Protein AF-A0A7S0A8T2-F1 (afdb_monomer_lite)

Secondary structure (DSSP, 8-state):
-HHHHHHHHTTS-HHHHHHHHHHTT------TTHHHHHHHHHHHHHHHHHHHHHTT--GGG-S-HHHHHHHHHHHHHHHHS-HHHHHHHHHHTT--THHHHT-SSHHHHHHHHHHHHHHHHHS-HHHHHHHHHHTT----

Radius of gyration: 18.21 Å; chains: 1; bounding box: 38×43×50 Å

Organism: NCBI:txid73915

Foldseek 3Di:
DVVVVLVVLVPDDLVVLVVLLVVLVHDDDDDDDVSSVQSSLSNVCSVCCVVCVVVVQNSVQFPGSVLSVQLVVQLVVLVPDDLVRLLVVCVVVVHDSVVQPPDDVSSVVSSVVVSVVSNLVRGDPVVVVVVCVVVVHDPD

pLDDT: mean 74.33, std 10.38, range [43.88, 91.62]

Structure (mmCIF, N/CA/C/O backbone):
data_AF-A0A7S0A8T2-F1
#
_entry.id   AF-A0A7S0A8T2-F1
#
loop_
_atom_site.group_PDB
_atom_site.id
_atom_site.type_symbol
_atom_site.label_atom_id
_atom_site.label_alt_id
_atom_site.label_comp_id
_atom_site.label_asym_id
_atom_site.label_entity_id
_atom_site.label_seq_id
_atom_site.pdbx_PDB_ins_code
_atom_site.Cartn_x
_atom_site.Cartn_y
_atom_site.Cartn_z
_atom_site.occupancy
_atom_site.B_iso_or_equiv
_atom_site.auth_seq_id
_atom_site.auth_comp_id
_atom_site.auth_asym_id
_atom_site.auth_atom_id
_atom_site.pdbx_PDB_model_num
ATOM 1 N N . ARG A 1 1 ? 9.806 21.020 -9.531 1.00 60.59 1 ARG A N 1
ATOM 2 C CA . ARG A 1 1 ? 10.912 20.295 -10.219 1.00 60.59 1 ARG A CA 1
ATOM 3 C C . ARG A 1 1 ? 10.443 19.027 -10.943 1.00 60.59 1 ARG A C 1
ATOM 5 O O . ARG A 1 1 ? 10.815 18.863 -12.094 1.00 60.59 1 ARG A O 1
ATOM 12 N N . ARG A 1 2 ? 9.589 18.187 -10.337 1.00 62.91 2 ARG A N 1
ATOM 13 C CA . ARG A 1 2 ? 9.188 16.876 -10.888 1.00 62.91 2 ARG A CA 1
ATOM 14 C C . ARG A 1 2 ? 8.528 16.909 -12.282 1.00 62.91 2 ARG A C 1
ATOM 16 O O . ARG A 1 2 ? 8.882 16.116 -13.140 1.00 62.91 2 ARG A O 1
ATOM 23 N N . LEU A 1 3 ? 7.669 17.894 -12.554 1.00 63.53 3 LEU A N 1
ATOM 24 C CA . LEU A 1 3 ? 7.005 18.046 -13.862 1.00 63.53 3 LEU A CA 1
ATOM 25 C C . LEU A 1 3 ? 7.972 18.328 -15.030 1.00 63.53 3 LEU A C 1
ATOM 27 O O . LEU A 1 3 ? 7.694 17.930 -16.157 1.00 63.53 3 LEU A O 1
ATOM 31 N N . ARG A 1 4 ? 9.122 18.973 -14.771 1.00 70.38 4 ARG A N 1
ATOM 32 C CA . ARG A 1 4 ? 10.144 19.231 -15.804 1.00 70.38 4 ARG A CA 1
ATOM 33 C C . ARG A 1 4 ? 10.878 17.950 -16.214 1.00 70.38 4 ARG A C 1
ATOM 35 O O . ARG A 1 4 ? 11.167 17.786 -17.390 1.00 70.38 4 ARG A O 1
ATOM 42 N N . LEU A 1 5 ? 11.119 17.038 -15.268 1.00 68.06 5 LEU A N 1
ATOM 43 C CA . LEU A 1 5 ? 11.711 15.721 -15.541 1.00 68.06 5 LEU A CA 1
ATOM 44 C C . LEU A 1 5 ? 10.774 14.857 -16.390 1.00 68.06 5 LEU A C 1
ATOM 46 O O . LEU A 1 5 ? 11.196 14.308 -17.399 1.00 68.06 5 LEU A O 1
ATOM 50 N N . VAL A 1 6 ? 9.478 14.840 -16.063 1.00 69.81 6 VAL A N 1
ATOM 51 C CA . VAL A 1 6 ? 8.470 14.123 -16.864 1.00 69.81 6 VAL A CA 1
ATOM 52 C C . VAL A 1 6 ? 8.398 14.664 -18.295 1.00 69.81 6 VAL A C 1
ATOM 54 O O . VAL A 1 6 ? 8.287 13.888 -19.242 1.00 69.81 6 VAL A O 1
ATOM 57 N N . ALA A 1 7 ? 8.488 15.986 -18.473 1.00 73.31 7 ALA A N 1
ATOM 58 C CA . ALA A 1 7 ? 8.546 16.594 -19.800 1.00 73.31 7 ALA A CA 1
ATOM 59 C C . ALA A 1 7 ? 9.817 16.190 -20.567 1.00 73.31 7 ALA A C 1
ATOM 61 O O . ALA A 1 7 ? 9.732 15.869 -21.747 1.00 73.31 7 ALA A O 1
ATOM 62 N N . LEU A 1 8 ? 10.972 16.133 -19.898 1.00 77.25 8 LEU A N 1
ATOM 63 C CA . LEU A 1 8 ? 12.235 15.695 -20.495 1.00 77.25 8 LEU A CA 1
ATOM 64 C C . LEU A 1 8 ? 12.162 14.230 -20.964 1.00 77.25 8 LEU A C 1
ATOM 66 O O . LEU A 1 8 ? 12.476 13.918 -22.111 1.00 77.25 8 LEU A O 1
ATOM 70 N N . TRP A 1 9 ? 11.648 13.338 -20.116 1.00 75.50 9 TRP A N 1
ATOM 71 C CA . TRP A 1 9 ? 11.488 11.912 -20.416 1.00 75.50 9 TRP A CA 1
ATOM 72 C C . TRP A 1 9 ? 10.547 11.634 -21.591 1.00 75.50 9 TRP A C 1
ATOM 74 O O . TRP A 1 9 ? 10.774 10.694 -22.354 1.00 75.50 9 TRP A O 1
ATOM 84 N N . ARG A 1 10 ? 9.541 12.490 -21.817 1.00 73.56 10 ARG A N 1
ATOM 85 C CA . ARG A 1 10 ? 8.661 12.403 -22.996 1.00 73.56 10 ARG A CA 1
ATOM 86 C C . ARG A 1 10 ? 9.390 12.596 -24.321 1.00 73.56 10 ARG A C 1
ATOM 88 O O . ARG A 1 10 ? 8.862 12.138 -25.330 1.00 73.56 10 ARG A O 1
ATOM 95 N N . HIS A 1 11 ? 10.588 13.174 -24.323 1.00 77.81 11 HIS A N 1
ATOM 96 C CA . HIS A 1 11 ? 11.404 13.362 -25.523 1.00 77.81 11 HIS A CA 1
ATOM 97 C C . HIS A 1 11 ? 12.615 12.419 -25.603 1.00 77.81 11 HIS A C 1
ATOM 99 O O . HIS A 1 11 ? 13.227 12.317 -26.663 1.00 77.81 11 HIS A O 1
ATOM 105 N N . LEU A 1 12 ? 12.941 11.679 -24.536 1.00 75.81 12 LEU A N 1
ATOM 106 C CA . LEU A 1 12 ? 14.077 10.754 -24.537 1.00 75.81 12 LEU A CA 1
ATOM 107 C C . LEU A 1 12 ? 13.793 9.474 -25.336 1.00 75.81 12 LEU A C 1
ATOM 109 O O . LEU A 1 12 ? 12.664 8.975 -25.320 1.00 75.81 12 LEU A O 1
ATOM 113 N N . PRO A 1 13 ? 14.792 8.888 -26.014 1.00 77.31 13 PRO A N 1
ATOM 114 C CA . PRO A 1 13 ? 14.666 7.560 -26.598 1.00 77.31 13 PRO A CA 1
ATOM 115 C C . PRO A 1 13 ? 14.669 6.468 -25.505 1.00 77.31 13 PRO A C 1
ATOM 117 O O . PRO A 1 13 ? 15.215 6.678 -24.420 1.00 77.31 13 PRO A O 1
ATOM 120 N N . PRO A 1 14 ? 14.112 5.269 -25.773 1.00 69.31 14 PRO A N 1
ATOM 121 C CA . PRO A 1 14 ? 13.972 4.206 -24.770 1.00 69.31 14 PRO A CA 1
ATOM 122 C C . PRO A 1 14 ? 15.273 3.801 -24.062 1.00 69.31 14 PRO A C 1
ATOM 124 O O . PRO A 1 14 ? 15.242 3.485 -22.879 1.00 69.31 14 PRO A O 1
ATOM 127 N N . LYS A 1 15 ? 16.421 3.846 -24.752 1.00 74.06 15 LYS A N 1
ATOM 128 C CA . LYS A 1 15 ? 17.735 3.538 -24.158 1.00 74.06 15 LYS A CA 1
ATOM 129 C C . LYS A 1 15 ? 18.123 4.505 -23.032 1.00 74.06 15 LYS A C 1
ATOM 131 O O . LYS A 1 15 ? 18.647 4.063 -22.016 1.00 74.06 15 LYS A O 1
ATOM 136 N N . GLU A 1 16 ? 17.828 5.793 -23.189 1.00 76.69 16 GLU A N 1
ATOM 137 C CA . GLU A 1 16 ? 18.117 6.810 -22.168 1.00 76.69 16 GLU A CA 1
ATOM 138 C C . GLU A 1 16 ? 17.147 6.688 -20.986 1.00 76.69 16 GLU A C 1
ATOM 140 O O . GLU A 1 16 ? 17.560 6.758 -19.835 1.00 76.69 16 GLU A O 1
ATOM 145 N N . LEU A 1 17 ? 15.872 6.370 -21.246 1.00 73.56 17 LEU A N 1
ATOM 146 C CA . LEU A 1 17 ? 14.905 6.070 -20.180 1.00 73.56 17 LEU A CA 1
ATOM 147 C C . LEU A 1 17 ? 15.306 4.842 -19.349 1.00 73.56 17 LEU A C 1
ATOM 149 O O . LEU A 1 17 ? 15.113 4.832 -18.138 1.00 73.56 17 LEU A O 1
ATOM 153 N N . GLN A 1 18 ? 15.890 3.812 -19.972 1.00 70.75 18 GLN A N 1
ATOM 154 C CA . GLN A 1 18 ? 16.422 2.657 -19.238 1.00 70.75 18 GLN A CA 1
ATOM 155 C C . GLN A 1 18 ? 17.584 3.037 -18.321 1.00 70.75 18 GLN A C 1
ATOM 157 O O . GLN A 1 18 ? 17.698 2.480 -17.231 1.00 70.75 18 GLN A O 1
ATOM 162 N N . LYS A 1 19 ? 18.453 3.954 -18.761 1.00 74.12 19 LYS A N 1
ATOM 163 C CA . LYS A 1 19 ? 19.573 4.440 -17.952 1.00 74.12 19 LYS A CA 1
ATOM 164 C C . LYS A 1 19 ? 19.061 5.185 -16.721 1.00 74.12 19 LYS A C 1
ATOM 166 O O . LYS A 1 19 ? 19.464 4.848 -15.614 1.00 74.12 19 LYS A O 1
ATOM 171 N N . GLU A 1 20 ? 18.099 6.081 -16.913 1.00 74.62 20 GLU A N 1
ATOM 172 C CA . GLU A 1 20 ? 17.416 6.771 -15.816 1.00 74.62 20 GLU A CA 1
ATOM 173 C C . GLU A 1 20 ? 16.773 5.754 -14.853 1.00 74.62 20 GLU A C 1
ATOM 175 O O . GLU A 1 20 ? 17.000 5.817 -13.652 1.00 74.62 20 GLU A O 1
ATOM 180 N N . CYS A 1 21 ? 16.053 4.734 -15.345 1.00 68.19 21 CYS A N 1
ATOM 181 C CA . CYS A 1 21 ? 15.461 3.711 -14.469 1.00 68.19 21 CYS A CA 1
ATOM 182 C C . CYS A 1 21 ? 16.491 2.969 -13.608 1.00 68.19 21 CYS A C 1
ATOM 184 O O . CYS A 1 21 ? 16.172 2.605 -12.479 1.00 68.19 21 CYS A O 1
ATOM 186 N N . ARG A 1 22 ? 17.706 2.742 -14.122 1.00 68.88 22 ARG A N 1
ATOM 187 C CA . ARG A 1 22 ? 18.798 2.133 -13.348 1.00 68.88 22 ARG A CA 1
ATOM 188 C C . ARG A 1 22 ? 19.331 3.075 -12.275 1.00 68.88 22 ARG A C 1
ATOM 190 O O . ARG A 1 22 ? 19.636 2.614 -11.185 1.00 68.88 22 ARG A O 1
ATOM 197 N N . GLU A 1 23 ? 19.413 4.371 -12.561 1.00 71.38 23 GLU A N 1
ATOM 198 C CA . GLU A 1 23 ? 19.798 5.383 -11.568 1.00 71.38 23 GLU A CA 1
ATOM 199 C C . GLU A 1 23 ? 18.755 5.510 -10.443 1.00 71.38 23 GLU A C 1
ATOM 201 O O . GLU A 1 23 ? 19.112 5.783 -9.301 1.00 71.38 23 GLU A O 1
ATOM 206 N N . PHE A 1 24 ? 17.482 5.224 -10.738 1.00 63.38 24 PHE A N 1
ATOM 207 C CA . PHE A 1 24 ? 16.398 5.130 -9.751 1.00 63.38 24 PHE A CA 1
ATOM 208 C C . PHE A 1 24 ? 16.220 3.726 -9.128 1.00 63.38 24 PHE A C 1
ATOM 210 O O . PHE A 1 24 ? 15.233 3.505 -8.427 1.00 63.38 24 PHE A O 1
ATOM 217 N N . ASP A 1 25 ? 17.152 2.791 -9.360 1.00 60.81 25 ASP A N 1
ATOM 218 C CA . ASP A 1 25 ? 17.150 1.414 -8.829 1.00 60.81 25 ASP A CA 1
ATOM 219 C C . ASP A 1 25 ? 15.883 0.599 -9.168 1.00 60.81 25 ASP A C 1
ATOM 221 O O . ASP A 1 25 ? 15.332 -0.142 -8.353 1.00 60.81 25 ASP A O 1
ATOM 225 N N . VAL A 1 26 ? 15.374 0.748 -10.396 1.00 56.97 26 VAL A N 1
ATOM 226 C CA . VAL A 1 26 ? 14.177 0.035 -10.858 1.00 56.97 26 VAL A CA 1
ATOM 227 C C . VAL A 1 26 ? 14.546 -1.121 -11.797 1.00 56.97 26 VAL A C 1
ATOM 229 O O . VAL A 1 26 ? 15.056 -0.903 -12.896 1.00 56.97 26 VAL A O 1
ATOM 232 N N . ALA A 1 27 ? 14.246 -2.364 -11.398 1.00 53.06 27 ALA A N 1
ATOM 233 C CA . ALA A 1 27 ? 14.530 -3.578 -12.176 1.00 53.06 27 ALA A CA 1
ATOM 234 C C . ALA A 1 27 ? 13.762 -3.618 -13.515 1.00 53.06 27 ALA A C 1
ATOM 236 O O . ALA A 1 27 ? 12.559 -3.378 -13.541 1.00 53.06 27 ALA A O 1
ATOM 237 N N . LEU A 1 28 ? 14.427 -3.946 -14.630 1.00 54.69 28 LEU A N 1
ATOM 238 C CA . LEU A 1 28 ? 13.845 -3.882 -15.981 1.00 54.69 28 LEU A CA 1
ATOM 239 C C . LEU A 1 28 ? 13.663 -5.270 -16.617 1.00 54.69 28 LEU A C 1
ATOM 241 O O . LEU A 1 28 ? 14.642 -5.987 -16.810 1.00 54.69 28 LEU A O 1
ATOM 245 N N . GLY A 1 29 ? 12.429 -5.601 -17.019 1.00 49.34 29 GLY A N 1
ATOM 246 C CA . GLY A 1 29 ? 12.093 -6.681 -17.962 1.00 49.34 29 GLY A CA 1
ATOM 247 C C . GLY A 1 29 ? 11.670 -6.097 -19.324 1.00 49.34 29 GLY A C 1
ATOM 248 O O . GLY A 1 29 ? 11.023 -5.061 -19.372 1.00 49.34 29 GLY A O 1
ATOM 249 N N . LEU A 1 30 ? 12.112 -6.688 -20.439 1.00 50.66 30 LEU A N 1
ATOM 250 C CA . LEU A 1 30 ? 12.050 -6.172 -21.834 1.00 50.66 30 LEU A CA 1
ATOM 251 C C . LEU A 1 30 ? 10.605 -6.243 -22.439 1.00 50.66 30 LEU A C 1
ATOM 253 O O . LEU A 1 30 ? 9.852 -7.102 -22.004 1.00 50.66 30 LEU A O 1
ATOM 257 N N . THR A 1 31 ? 10.087 -5.454 -23.417 1.00 46.75 31 THR A N 1
ATOM 258 C CA . THR A 1 31 ? 10.480 -5.210 -24.840 1.00 46.75 31 THR A CA 1
ATOM 259 C C . THR A 1 31 ? 9.645 -4.090 -25.564 1.00 46.75 31 THR A C 1
ATOM 261 O O . THR A 1 31 ? 8.461 -3.884 -25.313 1.00 46.75 31 THR A O 1
ATOM 264 N N . SER A 1 32 ? 10.326 -3.355 -26.459 1.00 57.41 32 SER A N 1
ATOM 265 C CA . SER A 1 32 ? 10.027 -2.495 -27.645 1.00 57.41 32 SER A CA 1
ATOM 266 C C . SER A 1 32 ? 8.879 -1.466 -27.815 1.00 57.41 32 SER A C 1
ATOM 268 O O . SER A 1 32 ? 9.079 -0.587 -28.649 1.00 57.41 32 SER A O 1
ATOM 270 N N . ASN A 1 33 ? 7.763 -1.411 -27.078 1.00 53.09 33 ASN A N 1
ATOM 271 C CA . ASN A 1 33 ? 6.873 -0.210 -27.152 1.00 53.09 33 ASN A CA 1
ATOM 272 C C . ASN A 1 33 ? 6.023 0.012 -25.897 1.00 53.09 33 ASN A C 1
ATOM 274 O O . ASN A 1 33 ? 5.969 1.128 -25.376 1.00 53.09 33 ASN A O 1
ATOM 278 N N . SER A 1 34 ? 5.485 -1.069 -25.328 1.00 56.78 34 SER A N 1
ATOM 279 C CA . SER A 1 34 ? 5.053 -1.109 -23.921 1.00 56.78 34 SER A CA 1
ATOM 280 C C . SER A 1 34 ? 6.182 -0.672 -22.980 1.00 56.78 34 SER A C 1
ATOM 282 O O . SER A 1 34 ? 5.938 -0.027 -21.967 1.00 56.78 34 SER A O 1
ATOM 284 N N . GLN A 1 35 ? 7.431 -0.906 -23.390 1.00 63.91 35 GLN A N 1
ATOM 285 C CA . GLN A 1 35 ? 8.643 -0.545 -22.668 1.00 63.91 35 GLN A CA 1
ATOM 286 C C . GLN A 1 35 ? 8.773 0.953 -22.365 1.00 63.91 35 GLN A C 1
ATOM 288 O O . GLN A 1 35 ? 9.209 1.304 -21.278 1.00 63.91 35 GLN A O 1
ATOM 293 N N . ARG A 1 36 ? 8.404 1.866 -23.278 1.00 65.81 36 ARG A N 1
ATOM 294 C CA . ARG A 1 36 ? 8.534 3.316 -23.014 1.00 65.81 36 ARG A CA 1
ATOM 295 C C . ARG A 1 36 ? 7.562 3.760 -21.924 1.00 65.81 36 ARG A C 1
ATOM 297 O O . ARG A 1 36 ? 7.956 4.480 -21.010 1.00 65.81 36 ARG A O 1
ATOM 304 N N . GLN A 1 37 ? 6.310 3.325 -22.043 1.00 67.25 37 GLN A N 1
ATOM 305 C CA . GLN A 1 37 ? 5.262 3.638 -21.079 1.00 67.25 37 GLN A CA 1
ATOM 306 C C . GLN A 1 37 ? 5.587 3.019 -19.716 1.00 67.25 37 GLN A C 1
ATOM 308 O O . GLN A 1 37 ? 5.519 3.709 -18.706 1.00 67.25 37 GLN A O 1
ATOM 313 N N . GLU A 1 38 ? 6.045 1.767 -19.697 1.00 66.88 38 GLU A N 1
ATOM 314 C CA . GLU A 1 38 ? 6.464 1.079 -18.478 1.00 66.88 38 GLU A CA 1
ATOM 315 C C . GLU A 1 38 ? 7.680 1.750 -17.818 1.00 66.88 38 GLU A C 1
ATOM 317 O O . GLU A 1 38 ? 7.692 1.935 -16.605 1.00 66.88 38 GLU A O 1
ATOM 322 N N . LEU A 1 39 ? 8.684 2.176 -18.593 1.00 68.50 39 LEU A N 1
ATOM 323 C CA . LEU A 1 39 ? 9.837 2.925 -18.078 1.00 68.50 39 LEU A CA 1
ATOM 324 C C . LEU A 1 39 ? 9.409 4.271 -17.485 1.00 68.50 39 LEU A C 1
ATOM 326 O O . LEU A 1 39 ? 9.846 4.631 -16.398 1.00 68.50 39 LEU A O 1
ATOM 330 N N . MET A 1 40 ? 8.516 5.002 -18.157 1.00 70.38 40 MET A N 1
ATOM 331 C CA . MET A 1 40 ? 7.970 6.254 -17.628 1.00 70.38 40 MET A CA 1
ATOM 332 C C . MET A 1 40 ? 7.182 6.036 -16.334 1.00 70.38 40 MET A C 1
ATOM 334 O O . MET A 1 40 ? 7.337 6.798 -15.383 1.00 70.38 40 MET A O 1
ATOM 338 N N . GLU A 1 41 ? 6.356 4.996 -16.284 1.00 69.56 41 GLU A N 1
ATOM 339 C CA . GLU A 1 41 ? 5.614 4.596 -15.093 1.00 69.56 41 GLU A CA 1
ATOM 340 C C . GLU A 1 41 ? 6.570 4.242 -13.943 1.00 69.56 41 GLU A C 1
ATOM 342 O O . GLU A 1 41 ? 6.425 4.749 -12.831 1.00 69.56 41 GLU A O 1
ATOM 347 N N . ARG A 1 42 ? 7.618 3.466 -14.223 1.00 69.25 42 ARG A N 1
ATOM 348 C CA . ARG A 1 42 ? 8.672 3.097 -13.267 1.00 69.25 42 ARG A CA 1
ATOM 349 C C . ARG A 1 42 ? 9.435 4.306 -12.736 1.00 69.25 42 ARG A C 1
ATOM 351 O O . ARG A 1 42 ? 9.675 4.394 -11.536 1.00 69.25 42 ARG A O 1
ATOM 358 N N . LEU A 1 43 ? 9.764 5.259 -13.599 1.00 72.31 43 LEU A N 1
ATOM 359 C CA . LEU A 1 43 ? 10.416 6.507 -13.212 1.00 72.31 43 LEU A CA 1
ATOM 360 C C . LEU A 1 43 ? 9.509 7.395 -12.350 1.00 72.31 43 LEU A C 1
ATOM 362 O O . LEU A 1 43 ? 9.960 7.959 -11.355 1.00 72.31 43 LEU A O 1
ATOM 366 N N . LEU A 1 44 ? 8.217 7.485 -12.683 1.00 71.00 44 LEU A N 1
ATOM 367 C CA . LEU A 1 44 ? 7.227 8.192 -11.865 1.00 71.00 44 LEU A CA 1
ATOM 368 C C . LEU A 1 44 ? 7.108 7.576 -10.469 1.00 71.00 44 LEU A C 1
ATOM 370 O O . LEU A 1 44 ? 7.024 8.318 -9.489 1.00 71.00 44 LEU A O 1
ATOM 374 N N . VAL A 1 45 ? 7.145 6.244 -10.378 1.00 67.69 45 VAL A N 1
ATOM 375 C CA . VAL A 1 45 ? 7.208 5.530 -9.099 1.00 67.69 45 VAL A CA 1
ATOM 376 C C . VAL A 1 45 ? 8.500 5.864 -8.375 1.00 67.69 45 VAL A C 1
ATOM 378 O O . VAL A 1 45 ? 8.418 6.400 -7.280 1.00 67.69 45 VAL A O 1
ATOM 381 N N . GLY A 1 46 ? 9.675 5.663 -8.979 1.00 68.06 46 GLY A N 1
ATOM 382 C CA . GLY A 1 46 ? 10.973 5.947 -8.350 1.00 68.06 46 GLY A CA 1
ATOM 383 C C . GLY A 1 46 ? 11.093 7.374 -7.798 1.00 68.06 46 GLY A C 1
ATOM 384 O O . GLY A 1 46 ? 11.550 7.571 -6.676 1.00 68.06 46 GLY A O 1
ATOM 385 N N . MET A 1 47 ? 10.573 8.375 -8.516 1.00 71.56 47 MET A N 1
ATOM 386 C CA . MET A 1 47 ? 10.517 9.768 -8.042 1.00 71.56 47 MET A CA 1
ATOM 387 C C . MET A 1 47 ? 9.608 10.001 -6.831 1.00 71.56 47 MET A C 1
ATOM 389 O O . MET A 1 47 ? 9.754 11.015 -6.135 1.00 71.56 47 MET A O 1
ATOM 393 N N . CYS A 1 48 ? 8.612 9.139 -6.647 1.00 69.06 48 CYS A N 1
ATOM 394 C CA . CYS A 1 48 ? 7.600 9.259 -5.608 1.00 69.06 48 CYS A CA 1
ATOM 395 C C . CYS A 1 48 ? 7.778 8.234 -4.482 1.00 69.06 48 CYS A C 1
ATOM 397 O O . CYS A 1 48 ? 7.193 8.443 -3.425 1.00 69.06 48 CYS A O 1
ATOM 399 N N . VAL A 1 49 ? 8.610 7.198 -4.663 1.00 69.81 49 VAL A N 1
ATOM 400 C CA . VAL A 1 49 ? 8.850 6.106 -3.704 1.00 69.81 49 VAL A CA 1
ATOM 401 C C . VAL A 1 49 ? 9.201 6.651 -2.329 1.00 69.81 49 VAL A C 1
ATOM 403 O O . VAL A 1 49 ? 8.553 6.274 -1.366 1.00 69.81 49 VAL A O 1
ATOM 406 N N . GLU A 1 50 ? 10.135 7.596 -2.216 1.00 67.50 50 GLU A N 1
ATOM 407 C CA . GLU A 1 50 ? 10.494 8.160 -0.905 1.00 67.50 50 GLU A CA 1
ATOM 408 C C . GLU A 1 50 ? 9.339 8.917 -0.237 1.00 67.50 50 GLU A C 1
ATOM 410 O O . GLU A 1 50 ? 9.205 8.904 0.984 1.00 67.50 50 GLU A O 1
ATOM 415 N N . SER A 1 51 ? 8.508 9.608 -1.024 1.00 67.12 51 SER A N 1
ATOM 416 C CA . SER A 1 51 ? 7.332 10.308 -0.498 1.00 67.12 51 SER A CA 1
ATOM 417 C C . SER A 1 51 ? 6.261 9.308 -0.052 1.00 67.12 51 SER A C 1
ATOM 419 O O . SER A 1 51 ? 5.670 9.481 1.004 1.00 67.12 51 SER A O 1
ATOM 421 N N . TRP A 1 52 ? 6.066 8.235 -0.815 1.00 69.94 52 TRP A N 1
ATOM 422 C CA . TRP A 1 52 ? 5.109 7.176 -0.511 1.00 69.94 52 TRP A CA 1
ATOM 423 C C . TRP A 1 52 ? 5.536 6.330 0.688 1.00 69.94 52 TRP A C 1
ATOM 425 O O . TRP A 1 52 ? 4.718 6.066 1.565 1.00 69.94 52 TRP A O 1
ATOM 435 N N . GLU A 1 53 ? 6.817 5.982 0.797 1.00 71.94 53 GLU A N 1
ATOM 436 C CA . GLU A 1 53 ? 7.338 5.237 1.946 1.00 71.94 53 GLU A CA 1
ATOM 437 C C . GLU A 1 53 ? 7.210 6.043 3.244 1.00 71.94 53 GLU A C 1
ATOM 439 O O . GLU A 1 53 ? 6.835 5.478 4.270 1.00 71.94 53 GLU A O 1
ATOM 444 N N . LYS A 1 54 ? 7.400 7.371 3.194 1.00 68.69 54 LYS A N 1
ATOM 445 C CA . LYS A 1 54 ? 7.124 8.267 4.334 1.00 68.69 54 LYS A CA 1
ATOM 446 C C . LYS A 1 54 ? 5.649 8.300 4.743 1.00 68.69 54 LYS A C 1
ATOM 448 O O . LYS A 1 54 ? 5.355 8.529 5.910 1.00 68.69 54 LYS A O 1
ATOM 453 N N . GLU A 1 55 ? 4.737 8.047 3.811 1.00 63.16 55 GLU A N 1
ATOM 454 C CA . GLU A 1 55 ? 3.291 7.955 4.057 1.00 63.16 55 GLU A CA 1
ATOM 455 C C . GLU A 1 55 ? 2.828 6.515 4.380 1.00 63.16 55 GLU A C 1
ATOM 457 O O . GLU A 1 55 ? 1.627 6.247 4.467 1.00 63.16 55 GLU A O 1
ATOM 462 N N . GLY A 1 56 ? 3.767 5.578 4.578 1.00 64.25 56 GLY A N 1
ATOM 463 C CA . GLY A 1 56 ? 3.495 4.181 4.949 1.00 64.25 56 GLY A CA 1
ATOM 464 C C . GLY A 1 56 ? 3.180 3.250 3.771 1.00 64.25 56 GLY A C 1
ATOM 465 O O . GLY A 1 56 ? 2.863 2.070 3.964 1.00 64.25 56 GLY A O 1
ATOM 466 N N . ILE A 1 57 ? 3.288 3.753 2.542 1.00 67.06 57 ILE A N 1
ATOM 467 C CA . ILE A 1 57 ? 3.090 3.008 1.301 1.00 67.06 57 ILE A CA 1
ATOM 468 C C . ILE A 1 57 ? 4.442 2.398 0.917 1.00 67.06 57 ILE A C 1
ATOM 470 O O . ILE A 1 57 ? 5.309 3.078 0.373 1.00 67.06 57 ILE A O 1
ATOM 474 N N . ALA A 1 58 ? 4.630 1.107 1.206 1.00 69.31 58 ALA A N 1
ATOM 475 C CA . ALA A 1 58 ? 5.866 0.369 0.921 1.00 69.31 58 ALA A CA 1
ATOM 476 C C . ALA A 1 58 ? 6.035 0.090 -0.587 1.00 69.31 58 ALA A C 1
ATOM 478 O O . ALA A 1 58 ? 5.998 -1.054 -1.037 1.00 69.31 58 ALA A O 1
ATOM 479 N N . ALA A 1 59 ? 6.190 1.151 -1.379 1.00 67.12 59 ALA A N 1
ATOM 480 C CA . ALA A 1 59 ? 6.174 1.113 -2.837 1.00 67.12 59 ALA A CA 1
ATOM 481 C C . ALA A 1 59 ? 7.264 0.210 -3.438 1.00 67.12 59 ALA A C 1
ATOM 483 O O . ALA A 1 59 ? 7.041 -0.373 -4.495 1.00 67.12 59 ALA A O 1
ATOM 484 N N . ARG A 1 60 ? 8.401 0.026 -2.748 1.00 67.81 60 ARG A N 1
ATOM 485 C CA . ARG A 1 60 ? 9.475 -0.898 -3.161 1.00 67.81 60 ARG A CA 1
ATOM 486 C C . ARG A 1 60 ? 9.103 -2.378 -3.054 1.00 67.81 60 ARG A C 1
ATOM 488 O O . ARG A 1 60 ? 9.733 -3.204 -3.702 1.00 67.81 60 ARG A O 1
ATOM 495 N N . ARG A 1 61 ? 8.109 -2.721 -2.228 1.00 70.38 61 ARG A N 1
ATOM 496 C CA . ARG A 1 61 ? 7.653 -4.107 -2.012 1.00 70.38 61 ARG A CA 1
ATOM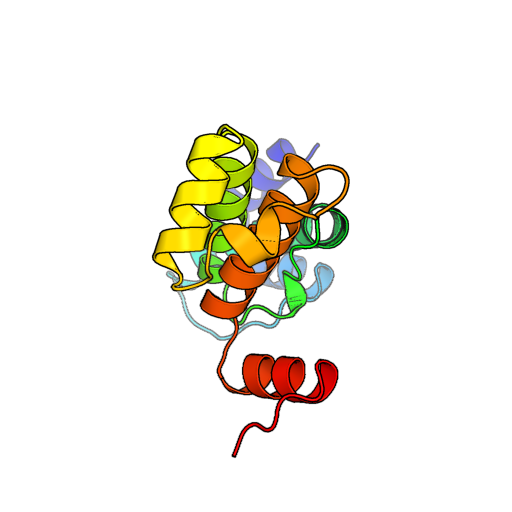 497 C C . ARG A 1 61 ? 6.548 -4.525 -2.983 1.00 70.38 61 ARG A C 1
ATOM 499 O O . ARG A 1 61 ? 6.132 -5.678 -2.969 1.00 70.38 61 ARG A O 1
ATOM 506 N N . LEU A 1 62 ? 6.052 -3.600 -3.803 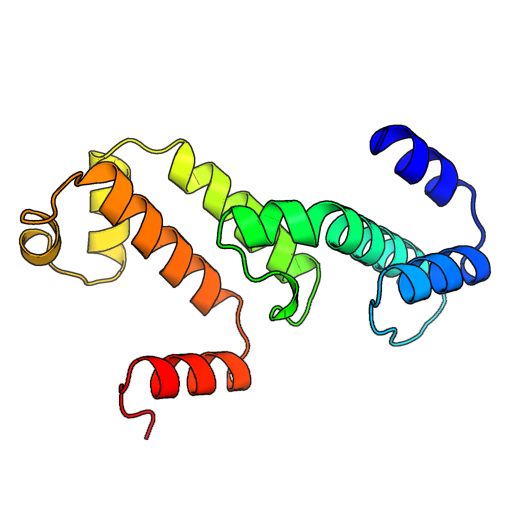1.00 71.38 62 LEU A N 1
ATOM 507 C CA . LEU A 1 62 ? 4.998 -3.876 -4.771 1.00 71.38 62 LEU A CA 1
ATOM 508 C C . LEU A 1 62 ? 5.608 -4.381 -6.079 1.00 71.38 62 LEU A C 1
ATOM 510 O O . LEU A 1 62 ? 6.566 -3.810 -6.594 1.00 71.38 62 LEU A O 1
ATOM 514 N N . GLU A 1 63 ? 5.020 -5.432 -6.648 1.00 66.38 63 GLU A N 1
ATOM 515 C CA . GLU A 1 63 ? 5.552 -6.093 -7.850 1.00 66.38 63 GLU A CA 1
ATOM 516 C C . GLU A 1 63 ? 5.345 -5.288 -9.140 1.00 66.38 63 GLU A C 1
ATOM 518 O O . GLU A 1 63 ? 5.940 -5.594 -10.173 1.00 66.38 63 GLU A O 1
ATOM 523 N N . SER A 1 64 ? 4.502 -4.251 -9.108 1.00 70.62 64 SER A N 1
ATOM 524 C CA . SER A 1 64 ? 4.235 -3.420 -10.280 1.00 70.62 64 SER A CA 1
ATOM 525 C C . SER A 1 64 ? 3.951 -1.964 -9.932 1.00 70.62 64 SER A C 1
ATOM 527 O O . SER A 1 64 ? 3.405 -1.629 -8.879 1.00 70.62 64 SER A O 1
ATOM 529 N N . VAL A 1 65 ? 4.244 -1.085 -10.890 1.00 69.56 65 VAL A N 1
ATOM 530 C CA . VAL A 1 65 ? 3.862 0.331 -10.829 1.00 69.56 65 VAL A CA 1
ATOM 531 C C . VAL A 1 65 ? 2.347 0.497 -10.741 1.00 69.56 65 VAL A C 1
ATOM 533 O O . VAL A 1 65 ? 1.856 1.355 -10.010 1.00 69.56 65 VAL A O 1
ATOM 536 N N . ALA A 1 66 ? 1.595 -0.340 -11.455 1.00 74.00 66 ALA A N 1
ATOM 537 C CA . ALA A 1 66 ? 0.141 -0.316 -11.409 1.00 74.00 66 ALA A CA 1
ATOM 538 C C . ALA A 1 66 ? -0.383 -0.580 -9.986 1.00 74.00 66 ALA A C 1
ATOM 540 O O . ALA A 1 66 ? -1.304 0.109 -9.551 1.00 74.00 66 ALA A O 1
ATOM 541 N N . ALA A 1 67 ? 0.239 -1.508 -9.251 1.00 76.06 67 ALA A N 1
ATOM 542 C CA . ALA A 1 67 ? -0.072 -1.767 -7.845 1.00 76.06 67 ALA A CA 1
ATOM 543 C C . ALA A 1 67 ? 0.256 -0.560 -6.951 1.00 76.06 67 ALA A C 1
ATOM 545 O O . ALA A 1 67 ? -0.575 -0.144 -6.146 1.00 76.06 67 ALA A O 1
ATOM 546 N N . ALA A 1 68 ? 1.416 0.080 -7.153 1.00 75.12 68 ALA A N 1
ATOM 547 C CA . ALA A 1 68 ? 1.776 1.305 -6.432 1.00 75.12 68 ALA A CA 1
ATOM 548 C C . ALA A 1 68 ? 0.781 2.446 -6.684 1.00 75.12 68 ALA A C 1
ATOM 550 O O . ALA A 1 68 ? 0.337 3.098 -5.740 1.00 75.12 68 ALA A O 1
ATOM 551 N N . ARG A 1 69 ? 0.370 2.655 -7.940 1.00 76.00 69 ARG A N 1
ATOM 552 C CA . ARG A 1 69 ? -0.622 3.676 -8.294 1.00 76.00 69 ARG A CA 1
ATOM 553 C C . ARG A 1 69 ? -1.971 3.404 -7.632 1.00 76.00 69 ARG A C 1
ATOM 555 O O . ARG A 1 69 ? -2.513 4.313 -7.010 1.00 76.00 69 ARG A O 1
ATOM 562 N N . ARG A 1 70 ? -2.485 2.171 -7.723 1.00 82.00 70 ARG A N 1
ATOM 563 C CA . ARG A 1 70 ? -3.758 1.789 -7.088 1.00 82.00 70 ARG A CA 1
ATOM 564 C C . ARG A 1 70 ? -3.720 1.991 -5.579 1.00 82.00 70 ARG A C 1
ATOM 566 O O . ARG A 1 70 ? -4.675 2.519 -5.016 1.00 82.00 70 ARG A O 1
ATOM 573 N N . LEU A 1 71 ? -2.607 1.641 -4.933 1.00 82.88 71 LEU A N 1
ATOM 574 C CA . LEU A 1 71 ? -2.444 1.845 -3.498 1.00 82.88 71 LEU A CA 1
ATO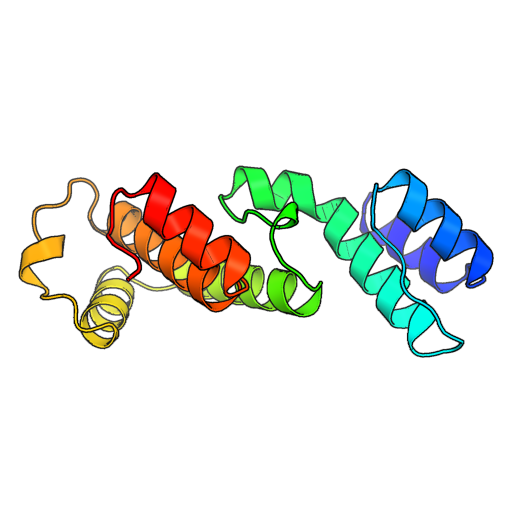M 575 C C . LEU A 1 71 ? -2.458 3.333 -3.126 1.00 82.88 71 LEU A C 1
ATOM 577 O O . LEU A 1 71 ? -3.130 3.712 -2.172 1.00 82.88 71 LEU A O 1
ATOM 581 N N . VAL A 1 72 ? -1.771 4.185 -3.891 1.00 79.50 72 VAL A N 1
ATOM 582 C CA . VAL A 1 72 ? -1.753 5.643 -3.669 1.00 79.50 72 VAL A CA 1
ATOM 583 C C . VAL A 1 72 ? -3.131 6.262 -3.896 1.00 79.50 72 VAL A C 1
ATOM 585 O O . VAL A 1 72 ? -3.583 7.073 -3.091 1.00 79.50 72 VAL A O 1
ATOM 588 N N . GLU A 1 73 ? -3.819 5.880 -4.971 1.00 83.69 73 GLU A N 1
ATOM 589 C CA . GLU A 1 73 ? -5.186 6.329 -5.249 1.00 83.69 73 GLU A CA 1
ATOM 590 C C . GLU A 1 73 ? -6.134 5.910 -4.124 1.00 83.69 73 GLU A C 1
ATOM 592 O O . GLU A 1 73 ? -6.891 6.739 -3.617 1.00 83.69 73 GLU A O 1
ATOM 597 N N . ARG A 1 74 ? -6.037 4.657 -3.664 1.00 87.06 74 ARG A N 1
ATOM 598 C CA . ARG A 1 74 ? -6.847 4.168 -2.549 1.00 87.06 74 ARG A CA 1
ATOM 599 C C . ARG A 1 74 ? -6.513 4.878 -1.239 1.00 87.06 74 ARG A C 1
ATOM 601 O O . ARG A 1 74 ? -7.428 5.217 -0.498 1.00 87.06 74 ARG A O 1
ATOM 608 N N . ALA A 1 75 ? -5.238 5.137 -0.956 1.00 84.00 75 ALA A N 1
ATOM 609 C CA . ALA A 1 75 ? -4.822 5.847 0.251 1.00 84.00 75 ALA A CA 1
ATOM 610 C C . ALA A 1 75 ? -5.398 7.270 0.297 1.00 84.00 75 ALA A C 1
ATOM 612 O O . ALA A 1 75 ? -5.930 7.673 1.327 1.00 84.00 75 ALA A O 1
ATOM 613 N N . ARG A 1 76 ? -5.376 7.987 -0.834 1.00 84.69 76 ARG A N 1
ATOM 614 C CA . ARG A 1 76 ? -5.974 9.327 -0.958 1.00 84.69 76 ARG A CA 1
ATOM 615 C C . ARG A 1 76 ? -7.489 9.316 -0.800 1.00 84.69 76 ARG A C 1
ATOM 617 O O . ARG A 1 76 ? -8.038 10.209 -0.166 1.00 84.69 76 ARG A O 1
ATOM 624 N N . GLN A 1 77 ? -8.165 8.311 -1.361 1.00 88.00 77 GLN A N 1
ATOM 625 C CA . GLN A 1 77 ? -9.604 8.140 -1.150 1.00 88.00 77 GLN A CA 1
ATOM 626 C C . GLN A 1 77 ? -9.912 7.981 0.340 1.00 88.00 77 GLN A C 1
ATOM 628 O O . GLN A 1 77 ? -10.743 8.712 0.865 1.00 88.00 77 GLN A O 1
ATOM 633 N N . LEU A 1 78 ? -9.190 7.096 1.033 1.00 88.00 78 LEU A N 1
ATOM 634 C CA . LEU A 1 78 ? -9.364 6.885 2.470 1.00 88.00 78 LEU A CA 1
ATOM 635 C C . LEU A 1 78 ? -9.089 8.164 3.281 1.00 88.00 78 LEU A C 1
ATOM 637 O O . LEU A 1 78 ? -9.835 8.481 4.197 1.00 88.00 78 LEU A O 1
ATOM 641 N N . GLU A 1 79 ? -8.062 8.941 2.934 1.00 87.88 79 GLU A N 1
ATOM 642 C CA . GLU A 1 79 ? -7.777 10.225 3.597 1.00 87.88 79 GLU A CA 1
ATOM 643 C C . GLU A 1 79 ? -8.915 11.244 3.459 1.00 87.88 79 GLU A C 1
ATOM 645 O O . GLU A 1 79 ? -9.129 12.049 4.368 1.00 87.88 79 GLU A O 1
ATOM 650 N N . SER A 1 80 ? -9.644 11.200 2.341 1.00 90.19 80 SER A N 1
ATOM 651 C CA . SER A 1 80 ? -10.778 12.091 2.077 1.00 90.19 80 SER A CA 1
ATOM 652 C C . SER A 1 80 ? -12.093 11.658 2.732 1.00 90.19 80 SER A C 1
ATOM 654 O O . SER A 1 80 ? -13.003 12.476 2.818 1.00 90.19 80 SER A O 1
ATOM 656 N N . MET A 1 81 ? -12.194 10.410 3.199 1.00 91.62 81 MET A N 1
ATOM 657 C CA . MET A 1 81 ? -13.414 9.870 3.812 1.00 91.62 81 MET A CA 1
ATOM 658 C C . MET A 1 81 ? -13.629 10.426 5.220 1.00 91.62 81 MET A C 1
ATOM 660 O O . MET A 1 81 ? -12.657 10.775 5.895 1.00 91.62 81 MET A O 1
ATOM 664 N N . THR A 1 82 ? -14.872 10.490 5.697 1.00 91.38 82 THR A N 1
ATOM 665 C CA . THR A 1 82 ? -15.206 10.820 7.096 1.00 91.38 82 THR A CA 1
ATOM 666 C C . THR A 1 82 ? -14.897 9.651 8.037 1.00 91.38 82 THR A C 1
ATOM 668 O O . THR A 1 82 ? -14.537 8.560 7.598 1.00 91.38 82 THR A O 1
ATOM 671 N N . GLU A 1 83 ? -14.969 9.865 9.354 1.00 88.94 83 GLU A N 1
ATOM 672 C CA . GLU A 1 83 ? -14.758 8.769 10.312 1.00 88.94 83 GLU A CA 1
ATOM 673 C C . GLU A 1 83 ? -15.814 7.663 10.145 1.00 88.94 83 GLU A C 1
ATOM 675 O O . GLU A 1 83 ? -15.475 6.482 10.161 1.00 88.94 83 GLU A O 1
ATOM 680 N N . GLU A 1 84 ? -17.068 8.040 9.906 1.00 88.94 84 GLU A N 1
ATOM 681 C CA . GLU A 1 84 ? -18.194 7.126 9.700 1.00 88.94 84 GLU A CA 1
ATOM 682 C C . GLU A 1 84 ? -18.014 6.298 8.424 1.00 88.94 84 GLU A C 1
ATOM 684 O O . GLU A 1 84 ? -18.264 5.094 8.408 1.00 88.94 84 GLU A O 1
ATOM 689 N N . GLU A 1 85 ? -17.523 6.924 7.355 1.00 90.56 85 GLU A N 1
ATOM 690 C CA . GLU A 1 85 ? -17.223 6.245 6.096 1.00 90.56 85 GLU A CA 1
ATOM 691 C C . GLU A 1 85 ? -16.046 5.264 6.242 1.00 90.56 85 GLU A C 1
ATOM 693 O O . GLU A 1 85 ? -16.092 4.148 5.717 1.00 90.56 85 GLU A O 1
ATOM 698 N N . LEU A 1 86 ? -15.001 5.645 6.988 1.00 89.19 86 LEU A N 1
ATOM 699 C CA . LEU A 1 86 ? -13.885 4.750 7.311 1.00 89.19 86 LEU A CA 1
ATOM 700 C C . LEU A 1 86 ? -14.355 3.567 8.168 1.00 89.19 86 LEU A C 1
ATOM 702 O O . LEU A 1 86 ? -13.952 2.429 7.930 1.00 89.19 86 LEU A O 1
A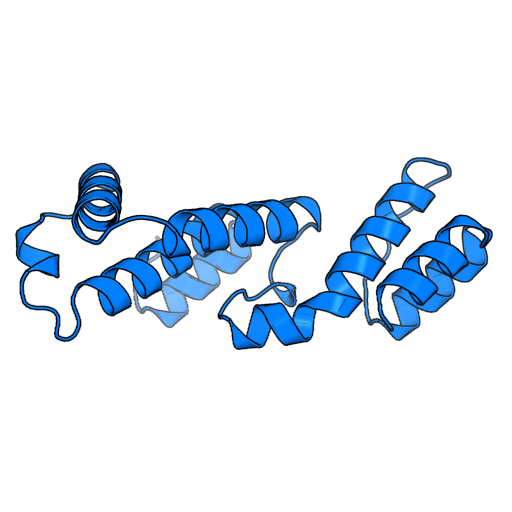TOM 706 N N . GLN A 1 87 ? -15.235 3.817 9.135 1.00 87.50 87 GLN A N 1
ATOM 707 C CA . GLN A 1 87 ? -15.837 2.781 9.966 1.00 87.50 87 GLN A CA 1
ATOM 708 C C . GLN A 1 87 ? -16.660 1.792 9.122 1.00 87.50 87 GLN A C 1
ATOM 710 O O . GLN A 1 87 ? -16.486 0.581 9.259 1.00 87.50 87 GLN A O 1
ATOM 715 N N . ALA A 1 88 ? -17.471 2.289 8.185 1.00 88.19 88 ALA A N 1
ATOM 716 C CA . ALA A 1 88 ? -18.250 1.449 7.276 1.00 88.19 88 ALA A CA 1
ATOM 717 C C . ALA A 1 88 ? -17.363 0.569 6.372 1.00 88.19 88 ALA A C 1
ATOM 719 O O . ALA A 1 88 ? -17.666 -0.603 6.143 1.00 88.19 88 ALA A O 1
ATOM 720 N N . GLU A 1 89 ? -16.234 1.088 5.874 1.00 89.12 89 GLU A N 1
ATOM 721 C CA . GLU A 1 89 ? -15.269 0.268 5.124 1.00 89.12 89 GLU A CA 1
ATOM 722 C C . GLU A 1 89 ? -14.636 -0.822 5.989 1.00 89.12 89 GLU A C 1
ATOM 724 O O . GLU A 1 89 ? -14.376 -1.923 5.504 1.00 89.12 89 GLU A O 1
ATOM 729 N N . PHE A 1 90 ? -14.413 -0.538 7.268 1.00 85.50 90 PHE A N 1
ATOM 730 C CA . PHE A 1 90 ? -13.905 -1.506 8.230 1.00 85.50 90 PHE A CA 1
ATOM 731 C C . PHE A 1 90 ? -14.894 -2.645 8.495 1.00 85.50 90 PHE A C 1
ATOM 733 O O . PHE A 1 90 ? -14.520 -3.819 8.463 1.00 85.50 90 PHE A O 1
ATOM 740 N N . GLU A 1 91 ? -16.168 -2.311 8.672 1.00 86.00 91 GLU A N 1
ATOM 741 C CA . GLU A 1 91 ? -17.249 -3.288 8.829 1.00 86.00 91 GLU A CA 1
ATOM 742 C C . GLU A 1 91 ? -17.412 -4.150 7.575 1.00 86.00 91 GLU A C 1
ATOM 744 O O . GLU A 1 91 ? -17.590 -5.366 7.661 1.00 86.00 91 GLU A O 1
ATOM 749 N N . ARG A 1 92 ? -17.239 -3.556 6.388 1.00 87.38 92 ARG A N 1
ATOM 750 C CA . ARG A 1 92 ? -17.256 -4.282 5.110 1.00 87.38 92 ARG A CA 1
ATOM 751 C C . ARG A 1 92 ? -16.108 -5.289 4.970 1.00 87.38 92 ARG A C 1
ATOM 753 O O . ARG A 1 92 ? -16.203 -6.217 4.167 1.00 87.38 92 ARG A O 1
ATOM 760 N N . LEU A 1 93 ? -15.026 -5.124 5.732 1.00 83.00 93 LEU A N 1
ATOM 761 C CA . LEU A 1 93 ? -13.935 -6.100 5.826 1.00 83.00 93 LEU A CA 1
ATOM 762 C C . LEU A 1 93 ? -14.241 -7.245 6.807 1.00 83.00 93 LEU A C 1
ATOM 764 O O . LEU A 1 93 ? -13.415 -8.144 6.947 1.00 83.00 93 LEU A O 1
ATOM 768 N N . GLY A 1 94 ? -15.409 -7.235 7.458 1.00 81.81 94 GLY A N 1
ATOM 769 C CA . GLY A 1 94 ? -15.828 -8.248 8.426 1.00 81.81 94 GLY A CA 1
ATOM 770 C C . GLY A 1 94 ? -15.271 -8.028 9.833 1.00 81.81 94 GLY A C 1
ATOM 771 O O . GLY A 1 94 ? -15.327 -8.938 10.657 1.00 81.81 94 GLY A O 1
ATOM 772 N N . VAL A 1 95 ? -14.718 -6.846 10.117 1.00 76.25 95 VAL A N 1
ATOM 773 C CA . VAL A 1 95 ? -14.220 -6.495 11.450 1.00 76.25 95 VAL A CA 1
ATOM 774 C C . VAL A 1 95 ? -15.361 -5.857 12.254 1.00 76.25 95 VAL A C 1
ATOM 776 O O . VAL A 1 95 ? -15.958 -4.893 11.772 1.00 76.25 95 VAL A O 1
ATOM 779 N N . PRO A 1 96 ? -15.678 -6.351 13.466 1.00 74.56 96 PRO A N 1
ATOM 780 C CA . PRO A 1 96 ? -16.748 -5.789 14.288 1.00 74.56 96 PRO A CA 1
ATOM 781 C C . PRO A 1 96 ? -16.485 -4.331 14.677 1.00 74.56 96 PRO A C 1
ATOM 783 O O . PRO A 1 96 ? -15.363 -3.979 15.047 1.00 74.56 96 PRO A O 1
ATOM 786 N N . ALA A 1 97 ? -17.532 -3.504 14.674 1.00 69.56 97 ALA A N 1
ATOM 787 C CA . ALA A 1 97 ? -17.442 -2.085 15.024 1.00 69.56 97 ALA A CA 1
ATOM 788 C C . ALA A 1 97 ? -16.925 -1.835 16.451 1.00 69.56 97 ALA A C 1
ATOM 790 O O . ALA A 1 97 ? -16.232 -0.852 16.718 1.00 69.56 97 ALA A O 1
ATOM 791 N N . ASP A 1 98 ? -17.198 -2.770 17.356 1.00 72.31 98 ASP A N 1
ATOM 792 C CA . ASP A 1 98 ? -16.786 -2.697 18.756 1.00 72.31 98 ASP A CA 1
ATOM 793 C C . ASP A 1 98 ? -15.262 -2.792 18.914 1.00 72.31 98 ASP A C 1
ATOM 795 O O . ASP A 1 98 ? -14.691 -2.214 19.839 1.00 72.31 98 ASP A O 1
ATOM 799 N N . ALA A 1 99 ? -14.580 -3.464 17.978 1.00 69.81 99 ALA A N 1
ATOM 800 C CA . ALA A 1 99 ? -13.126 -3.604 17.995 1.00 69.81 99 ALA A CA 1
ATOM 801 C C . ALA A 1 99 ? -12.404 -2.273 17.718 1.00 69.81 99 ALA A C 1
ATOM 803 O O . ALA A 1 99 ? -11.256 -2.096 18.124 1.00 69.81 99 ALA A O 1
ATOM 804 N N . THR A 1 100 ? -13.064 -1.330 17.039 1.00 69.75 100 THR A N 1
ATOM 805 C CA . THR A 1 100 ? -12.497 -0.021 16.682 1.00 69.75 100 THR A CA 1
ATOM 806 C C . THR A 1 100 ? -13.016 1.117 17.561 1.00 69.75 100 THR A C 1
ATOM 808 O O . THR A 1 100 ? -12.415 2.191 17.576 1.00 69.75 100 THR A O 1
ATOM 811 N N . ALA A 1 101 ? -14.087 0.894 18.330 1.00 72.19 101 ALA A N 1
ATOM 812 C CA . ALA A 1 101 ? -14.712 1.899 19.194 1.00 72.19 101 ALA A CA 1
ATOM 813 C C . ALA A 1 101 ? -13.817 2.373 20.356 1.00 72.19 101 ALA A C 1
ATOM 815 O O . ALA A 1 101 ? -13.974 3.493 20.834 1.00 72.19 101 ALA A O 1
ATOM 816 N N . LEU A 1 102 ? -12.868 1.539 20.797 1.00 73.75 102 LEU A N 1
ATOM 817 C CA . LEU A 1 102 ? -11.967 1.832 21.921 1.00 73.75 102 LEU A CA 1
ATOM 818 C C . LEU A 1 102 ? -10.618 2.432 21.492 1.00 73.75 102 LEU A C 1
ATOM 820 O O . LEU A 1 102 ? -9.753 2.666 22.338 1.00 73.75 102 LEU A O 1
ATOM 824 N N . LEU A 1 103 ? -10.402 2.658 20.192 1.00 74.00 103 LEU A N 1
ATOM 825 C CA . LEU A 1 103 ? -9.129 3.177 19.702 1.00 74.00 103 LEU A CA 1
ATOM 826 C C . LEU A 1 103 ? -8.985 4.670 20.049 1.00 74.00 103 LEU A C 1
ATOM 828 O O . LEU A 1 103 ? -9.865 5.463 19.699 1.00 74.00 103 LEU A O 1
ATOM 832 N N . PRO A 1 104 ? -7.876 5.093 20.686 1.00 64.56 104 PRO A N 1
ATOM 833 C CA . PRO A 1 104 ? -7.563 6.511 20.802 1.00 64.56 104 PRO A CA 1
ATOM 834 C C . PRO A 1 104 ? -7.371 7.089 19.396 1.00 64.56 104 PRO A C 1
ATOM 836 O O . PRO A 1 104 ? -6.791 6.424 18.535 1.00 64.56 104 PRO A O 1
ATOM 839 N N . THR A 1 105 ? -7.847 8.318 19.156 1.00 78.00 105 THR A N 1
ATOM 840 C CA . THR A 1 105 ? -7.804 8.962 17.823 1.00 78.00 105 THR A CA 1
ATOM 841 C C . THR A 1 105 ? -8.414 8.056 16.742 1.00 78.00 105 THR A C 1
ATOM 843 O O . THR A 1 105 ? -7.728 7.548 15.853 1.00 78.00 105 THR A O 1
ATOM 846 N N . ARG A 1 106 ? -9.716 7.763 16.899 1.00 82.19 106 ARG A N 1
ATOM 847 C CA . ARG A 1 106 ? -10.447 6.720 16.161 1.00 82.19 106 ARG A CA 1
ATOM 848 C C . ARG A 1 106 ? -10.313 6.871 14.648 1.00 82.19 106 ARG A C 1
ATOM 850 O O . ARG A 1 106 ? -9.940 5.904 13.986 1.00 82.19 106 ARG A O 1
ATOM 857 N N . ARG A 1 107 ? -10.521 8.073 14.108 1.00 86.06 107 ARG A N 1
ATOM 858 C CA . ARG A 1 107 ? -10.278 8.386 12.693 1.00 86.06 107 ARG A CA 1
ATOM 859 C C . ARG A 1 107 ? -8.875 7.996 12.225 1.00 86.06 107 ARG A C 1
ATOM 861 O O . ARG A 1 107 ? -8.743 7.283 11.231 1.00 86.06 107 ARG A O 1
ATOM 868 N N . GLU A 1 108 ? -7.829 8.472 12.897 1.00 85.62 108 GLU A N 1
ATOM 869 C CA . GLU A 1 108 ? -6.435 8.236 12.508 1.00 85.62 108 GLU A CA 1
ATOM 870 C C . GLU A 1 108 ? -6.089 6.747 12.569 1.00 85.62 108 GLU A C 1
ATOM 872 O O . GLU A 1 108 ? -5.433 6.221 11.666 1.00 85.62 108 GLU A O 1
ATOM 877 N N . ALA A 1 109 ? -6.574 6.054 13.600 1.00 85.00 109 ALA A N 1
ATOM 878 C CA . ALA A 1 109 ? -6.375 4.623 13.764 1.00 85.00 109 ALA A CA 1
ATOM 879 C C . ALA A 1 109 ? -7.095 3.817 12.667 1.00 85.00 109 ALA A C 1
ATOM 881 O O . ALA A 1 109 ? -6.486 2.933 12.058 1.00 85.00 109 ALA A O 1
ATOM 882 N N . LEU A 1 110 ? -8.352 4.158 12.351 1.00 85.69 110 LEU A N 1
ATOM 883 C CA . LEU A 1 110 ? -9.107 3.557 11.246 1.00 85.69 110 LEU A CA 1
ATOM 884 C C . LEU A 1 110 ? -8.393 3.781 9.907 1.00 85.69 110 LEU A C 1
ATOM 886 O O . LEU A 1 110 ? -8.179 2.842 9.138 1.0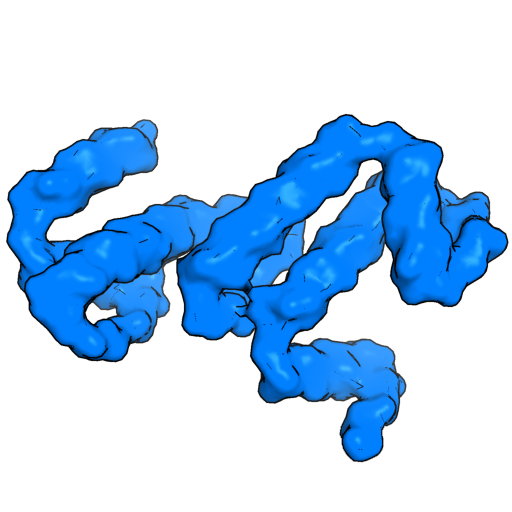0 85.69 110 LEU A O 1
ATOM 890 N N . LEU A 1 111 ? -7.952 5.010 9.644 1.00 87.06 111 LEU A N 1
ATOM 891 C CA . LEU A 1 111 ? -7.228 5.348 8.424 1.00 87.06 111 LEU A CA 1
ATOM 892 C C . LEU A 1 111 ? -5.924 4.548 8.295 1.00 87.06 111 LEU A C 1
ATOM 894 O O . LEU A 1 111 ? -5.646 3.982 7.235 1.00 87.06 111 LEU A O 1
ATOM 898 N N . ALA A 1 112 ? -5.130 4.472 9.366 1.00 84.25 112 ALA A N 1
ATOM 899 C CA . ALA A 1 112 ? -3.863 3.746 9.372 1.00 84.25 112 ALA A CA 1
ATOM 900 C C . ALA A 1 112 ? -4.056 2.256 9.055 1.00 84.25 112 ALA A C 1
ATOM 902 O O . ALA A 1 112 ? -3.323 1.680 8.246 1.00 84.25 112 ALA A O 1
ATOM 903 N N . GLN A 1 113 ? -5.075 1.634 9.642 1.00 85.12 113 GLN A N 1
ATOM 904 C CA . GLN A 1 113 ? -5.357 0.225 9.405 1.00 85.12 113 GLN A CA 1
ATOM 905 C C . GLN A 1 113 ? -5.951 -0.029 8.012 1.00 85.12 113 GLN A C 1
ATOM 907 O O . GLN A 1 113 ? -5.534 -0.974 7.344 1.00 85.12 113 GLN A O 1
ATOM 912 N N . LEU A 1 114 ? -6.849 0.826 7.510 1.00 87.19 114 LEU A N 1
ATOM 913 C CA . LEU A 1 114 ? -7.379 0.684 6.146 1.00 87.19 114 LEU A CA 1
ATOM 914 C C . LEU A 1 114 ? -6.288 0.854 5.089 1.00 87.19 114 LEU A C 1
ATOM 916 O O . LEU A 1 114 ? -6.277 0.119 4.101 1.00 87.19 114 LEU A O 1
ATOM 920 N N . LYS A 1 115 ? -5.320 1.751 5.313 1.00 85.44 115 LYS A N 1
ATOM 921 C CA . LYS A 1 115 ? -4.115 1.848 4.476 1.00 85.44 115 LYS A CA 1
ATOM 922 C C . LYS A 1 115 ? -3.283 0.564 4.524 1.00 85.44 115 LYS A C 1
ATOM 924 O O . LYS A 1 115 ? -2.805 0.110 3.484 1.00 85.44 115 LYS A O 1
ATOM 929 N N . LYS A 1 116 ? -3.150 -0.062 5.699 1.00 83.56 116 LYS A N 1
ATOM 930 C CA . LYS A 1 116 ? -2.462 -1.355 5.859 1.00 83.56 116 LYS A CA 1
ATOM 931 C C . LYS A 1 116 ? -3.166 -2.473 5.082 1.00 83.56 116 LYS A C 1
ATOM 933 O O . LYS A 1 116 ? -2.514 -3.201 4.338 1.00 83.56 116 LYS A O 1
ATOM 938 N N . VAL A 1 117 ? -4.493 -2.557 5.174 1.00 85.56 117 VAL A N 1
ATOM 939 C CA . VAL A 1 117 ? -5.297 -3.530 4.415 1.00 85.56 117 VAL A CA 1
ATOM 940 C C . VAL A 1 117 ? -5.212 -3.269 2.910 1.00 85.56 117 VAL A C 1
ATOM 942 O O . VAL A 1 117 ? -5.041 -4.207 2.132 1.00 85.56 117 VAL A O 1
ATOM 945 N N . ALA A 1 118 ? -5.293 -2.007 2.481 1.00 85.25 118 ALA A N 1
ATOM 946 C CA . ALA A 1 118 ? -5.127 -1.637 1.078 1.00 85.25 118 ALA A CA 1
ATOM 947 C C . ALA A 1 118 ? -3.752 -2.067 0.548 1.00 85.25 118 ALA A C 1
ATOM 949 O O . ALA A 1 118 ? -3.665 -2.589 -0.561 1.00 85.25 118 ALA A O 1
ATOM 950 N N . ARG A 1 119 ? -2.694 -1.926 1.359 1.00 83.81 119 ARG A N 1
ATOM 951 C CA . ARG A 1 119 ? -1.352 -2.413 1.022 1.00 83.81 119 ARG A CA 1
ATOM 952 C C . ARG A 1 119 ? -1.347 -3.922 0.824 1.00 83.81 119 ARG A C 1
ATOM 954 O O . ARG A 1 119 ? -0.863 -4.381 -0.201 1.00 83.81 119 ARG A O 1
ATOM 961 N N . TRP A 1 120 ? -1.899 -4.685 1.764 1.00 83.94 120 TRP A N 1
ATOM 962 C CA . TRP A 1 120 ? -1.953 -6.147 1.669 1.00 83.94 120 TRP A CA 1
ATOM 963 C C . TRP A 1 120 ? -2.641 -6.636 0.392 1.00 83.94 120 TRP A C 1
ATOM 965 O O . TRP A 1 120 ? -2.160 -7.572 -0.233 1.00 83.94 120 TRP A O 1
ATOM 975 N N . ARG A 1 121 ? -3.707 -5.967 -0.055 1.00 84.31 121 ARG A N 1
ATOM 976 C CA . ARG A 1 121 ? -4.397 -6.319 -1.308 1.00 84.31 121 ARG A CA 1
ATOM 977 C C . ARG A 1 121 ? -3.535 -6.172 -2.565 1.00 84.31 121 ARG A C 1
ATOM 979 O O . ARG A 1 121 ? -3.848 -6.789 -3.575 1.00 84.31 121 ARG A O 1
ATOM 986 N N . GLU A 1 122 ? -2.493 -5.352 -2.508 1.00 83.44 122 GLU A N 1
ATOM 987 C CA . GLU A 1 122 ? -1.590 -5.079 -3.630 1.00 83.44 122 GLU A CA 1
ATOM 988 C C . GLU A 1 122 ? -0.239 -5.807 -3.497 1.00 83.44 122 GLU A C 1
ATOM 990 O O . GLU A 1 122 ? 0.555 -5.808 -4.441 1.00 83.44 122 GLU A O 1
ATOM 995 N N . LEU A 1 123 ? 0.039 -6.426 -2.343 1.00 79.56 123 LEU A N 1
ATOM 996 C CA . LEU A 1 123 ? 1.214 -7.273 -2.145 1.00 79.56 123 LEU A CA 1
ATOM 997 C C . LEU A 1 123 ? 1.012 -8.634 -2.812 1.00 79.56 123 LEU A C 1
ATOM 999 O O . LEU A 1 123 ? -0.095 -9.167 -2.878 1.00 79.56 123 LEU A O 1
ATOM 1003 N N . SER A 1 124 ? 2.109 -9.236 -3.259 1.00 79.44 124 SER A N 1
ATOM 1004 C CA . SER A 1 124 ? 2.071 -10.609 -3.745 1.00 79.44 124 SER A CA 1
ATOM 1005 C C . SER A 1 124 ? 1.982 -11.618 -2.615 1.00 79.44 124 SER A C 1
ATOM 1007 O O . SER A 1 124 ? 2.260 -11.308 -1.456 1.00 79.44 124 SER A O 1
ATOM 1009 N N . LEU A 1 125 ? 1.646 -12.863 -2.957 1.00 77.56 125 LEU A N 1
ATOM 1010 C CA . LEU A 1 125 ? 1.531 -13.948 -1.984 1.00 77.56 125 LEU A CA 1
ATOM 1011 C C . LEU A 1 125 ? 2.803 -14.107 -1.137 1.00 77.56 125 LEU A C 1
ATOM 1013 O O . LEU A 1 125 ? 2.715 -14.291 0.073 1.00 77.56 125 LEU A O 1
ATOM 1017 N N . LYS A 1 126 ? 3.985 -13.978 -1.752 1.00 81.25 126 LYS A N 1
ATOM 1018 C CA . LYS A 1 126 ? 5.274 -14.068 -1.053 1.00 81.25 126 LYS A CA 1
ATOM 1019 C C . LYS A 1 126 ? 5.437 -12.957 -0.011 1.00 81.25 126 LYS A C 1
ATOM 1021 O O . LYS A 1 126 ? 5.876 -13.219 1.108 1.00 81.25 126 LYS A O 1
ATOM 1026 N N . GLU A 1 127 ? 5.081 -11.725 -0.364 1.00 81.06 127 GLU A N 1
ATOM 1027 C CA . GLU A 1 127 ? 5.173 -10.578 0.545 1.00 81.06 127 GLU A CA 1
ATOM 1028 C C . GLU A 1 127 ? 4.078 -10.594 1.619 1.00 81.06 127 GLU A C 1
ATOM 1030 O O . GLU A 1 127 ? 4.337 -10.199 2.755 1.00 81.06 127 GLU A O 1
ATOM 1035 N N . LEU A 1 128 ? 2.890 -11.115 1.303 1.00 82.00 128 LEU A N 1
ATOM 1036 C CA . LEU A 1 128 ? 1.826 -11.365 2.277 1.00 82.00 128 LEU A CA 1
ATOM 1037 C C . LEU A 1 128 ? 2.229 -12.426 3.300 1.00 82.00 128 LEU A C 1
ATOM 1039 O O . LEU A 1 128 ? 2.082 -12.197 4.494 1.00 82.00 128 LEU A O 1
ATOM 1043 N N . GLN A 1 129 ? 2.809 -13.548 2.867 1.00 80.94 129 GLN A N 1
ATOM 1044 C CA . GLN A 1 129 ? 3.344 -14.566 3.778 1.00 80.94 129 GLN A CA 1
ATOM 1045 C C . GLN A 1 129 ? 4.426 -13.997 4.697 1.00 80.94 129 GLN A C 1
ATOM 1047 O O . GLN A 1 129 ? 4.515 -14.376 5.864 1.00 80.94 129 GLN A O 1
ATOM 1052 N N . ARG A 1 130 ? 5.254 -13.082 4.184 1.00 80.69 130 ARG A N 1
ATOM 1053 C CA . ARG A 1 130 ? 6.234 -12.365 4.999 1.00 80.69 130 ARG A CA 1
ATOM 1054 C C . ARG A 1 130 ? 5.551 -11.476 6.043 1.00 80.69 130 ARG A C 1
ATOM 1056 O O . ARG A 1 130 ? 5.937 -11.540 7.203 1.00 80.69 130 ARG A O 1
ATOM 1063 N N . GLU A 1 131 ? 4.535 -10.702 5.665 1.00 81.88 131 GLU A N 1
ATOM 1064 C CA . GLU A 1 131 ? 3.752 -9.890 6.614 1.00 81.88 131 GLU A CA 1
ATOM 1065 C C . GLU A 1 131 ? 3.054 -10.756 7.672 1.00 81.88 131 GLU A C 1
ATOM 1067 O O . GLU A 1 131 ? 3.073 -10.400 8.844 1.00 81.88 131 GLU A O 1
ATOM 1072 N N . CYS A 1 132 ? 2.485 -11.907 7.297 1.00 80.94 132 CYS A N 1
ATOM 1073 C CA . CYS A 1 132 ? 1.880 -12.842 8.250 1.00 80.94 132 CYS A CA 1
ATOM 1074 C C . CYS A 1 132 ? 2.899 -13.328 9.286 1.00 80.94 132 CYS A C 1
ATOM 1076 O O . CYS A 1 132 ? 2.600 -13.310 10.475 1.00 80.94 132 CYS A O 1
ATOM 1078 N N . ARG A 1 133 ? 4.119 -13.683 8.857 1.00 81.06 133 ARG A N 1
ATOM 1079 C CA . ARG A 1 133 ? 5.208 -14.062 9.774 1.00 81.06 133 ARG A CA 1
ATOM 1080 C C . ARG A 1 133 ? 5.653 -12.908 10.671 1.00 81.06 133 ARG A C 1
ATOM 1082 O O . ARG A 1 133 ? 5.895 -13.125 11.848 1.00 81.06 133 ARG A O 1
ATOM 1089 N N . GLU A 1 134 ? 5.756 -11.694 10.132 1.00 79.31 134 GLU A N 1
ATOM 1090 C CA . GLU A 1 134 ? 6.112 -10.494 10.908 1.00 79.31 134 GLU A CA 1
ATOM 1091 C C . GLU A 1 134 ? 5.029 -10.125 11.941 1.00 79.31 134 GLU A C 1
ATOM 1093 O O . GLU A 1 134 ? 5.336 -9.508 12.958 1.00 79.31 134 GLU A O 1
ATOM 1098 N N . LEU A 1 135 ? 3.774 -10.515 11.700 1.00 73.62 135 LEU A N 1
ATOM 1099 C CA . LEU A 1 135 ? 2.634 -10.302 12.599 1.00 73.62 135 LEU A CA 1
ATOM 1100 C C . LEU A 1 135 ? 2.323 -11.513 13.489 1.00 73.62 135 LEU A C 1
ATOM 1102 O O . LEU A 1 135 ? 1.305 -11.498 14.177 1.00 73.62 135 LEU A O 1
ATOM 1106 N N . ASP A 1 136 ? 3.173 -12.542 13.460 1.00 72.50 136 ASP A N 1
ATOM 1107 C CA . ASP A 1 136 ? 3.016 -13.806 14.191 1.00 72.50 136 ASP A CA 1
ATOM 1108 C C . ASP A 1 136 ? 1.672 -14.519 13.927 1.00 72.50 136 ASP A C 1
ATOM 1110 O O . ASP A 1 136 ? 1.127 -15.250 14.754 1.00 72.50 136 ASP A O 1
ATOM 1114 N N . VAL A 1 137 ? 1.111 -14.303 12.735 1.00 69.56 137 VAL A N 1
ATOM 1115 C CA . VAL A 1 137 ? -0.099 -14.979 12.267 1.00 69.56 137 VAL A CA 1
ATOM 1116 C C . VAL A 1 137 ? 0.327 -16.217 11.486 1.00 69.56 137 VAL A C 1
ATOM 1118 O O . VAL A 1 137 ? 1.005 -16.118 10.457 1.00 69.56 137 VAL A O 1
ATOM 1121 N N . SER A 1 138 ? -0.080 -17.396 11.961 1.00 47.72 138 SER A N 1
ATOM 1122 C CA . SER A 1 138 ? 0.207 -18.663 11.288 1.00 47.72 138 SER A CA 1
ATOM 1123 C C . SER A 1 138 ? -0.386 -18.654 9.874 1.00 47.72 138 SER A C 1
ATOM 1125 O O . SER A 1 138 ? -1.602 -18.621 9.690 1.00 47.72 138 SER A O 1
ATOM 1127 N N . SER A 1 139 ? 0.491 -18.640 8.870 1.00 53.47 139 SER A N 1
ATOM 1128 C CA . SER A 1 139 ? 0.139 -18.869 7.468 1.00 53.47 139 SER A CA 1
ATOM 1129 C C . SER A 1 139 ? 0.445 -20.333 7.179 1.00 53.47 139 SER A C 1
ATOM 1131 O O . SER A 1 139 ? 1.581 -20.670 6.850 1.00 53.47 139 SER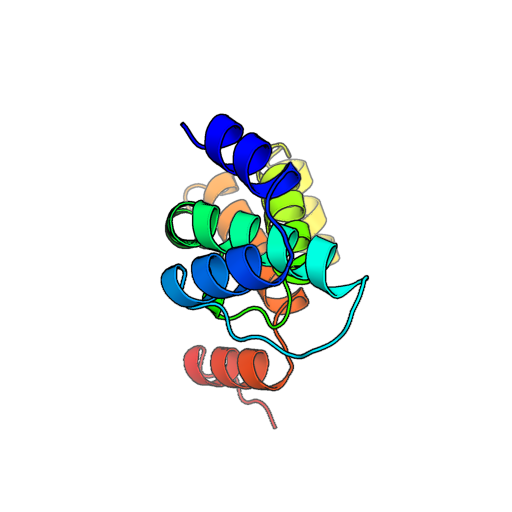 A O 1
ATOM 1133 N N . GLY A 1 140 ? -0.541 -21.193 7.455 1.00 43.88 140 GLY A N 1
ATOM 1134 C CA . GLY A 1 140 ? -0.472 -22.633 7.191 1.00 43.88 140 GLY A CA 1
ATOM 1135 C C . GLY A 1 140 ? -0.244 -22.964 5.723 1.00 43.88 140 GLY A C 1
ATOM 1136 O O . GLY A 1 140 ? -0.652 -22.152 4.859 1.00 43.88 140 GLY A O 1
#

Sequence (140 aa):
RRLRLVALWRHLPPKELQKECREFDVALGLTSNSQRQELMERLLVGMCVESWEKEGIAARRLESVAAARRLVERARQLESMTEEELQAEFERLGVPADATALLPTRREALLAQLKKVARWRELSLKELQRECRELDVSSG